Protein AF-A0A2V9PA36-F1 (afdb_monomer_lite)

Secondary structure (DSSP, 8-state):
--------------S-SSSSSS-------PPPEEEE-----EEE-GGGTTSS-EEEEEPTTS-B--EEEE-SSEEEEES-BEEEEEETTT--EEEEE--S-EEEEEETTEEEEEEEEEEE--HHHHHHHT--SEEEEEEEEEEEE-TTS-EEEEEEEEEEEEEHHHHT-

Sequence (169 aa):
MFALFAQKQISEAPKIALLLLVLGLPAVAQKPTIQLIPFTSVFLPAEAACGFDVLATPQAGRPNKERLIQFNNTAIIAGPLFVTLKNLSTGKTINLNISGPTRIGFSGTTAQFLGPFVIPLPADVATAAGLPLLSLTHGRVVVTLDQQGNISSIQSATGTVQDVCQLLQ

Structure (mmCIF, N/CA/C/O backbone):
data_AF-A0A2V9PA36-F1
#
_entry.id   AF-A0A2V9PA36-F1
#
loop_
_atom_site.group_PDB
_atom_site.id
_atom_site.type_symbol
_atom_site.label_atom_id
_atom_site.label_alt_id
_atom_site.label_comp_id
_atom_site.label_asym_id
_atom_site.label_entity_id
_atom_site.label_seq_id
_atom_site.pdbx_PDB_ins_code
_atom_site.Cartn_x
_atom_site.Cartn_y
_atom_site.Cartn_z
_atom_site.occupancy
_atom_site.B_iso_or_equiv
_atom_site.auth_seq_id
_atom_site.auth_comp_id
_atom_site.auth_asym_id
_atom_site.auth_atom_id
_atom_site.pdbx_PDB_model_num
ATOM 1 N N . MET A 1 1 ? 84.164 8.285 -54.493 1.00 37.19 1 MET A N 1
ATOM 2 C CA . MET A 1 1 ? 83.867 9.235 -53.402 1.00 37.19 1 MET A CA 1
ATOM 3 C C . MET A 1 1 ? 82.371 9.157 -53.139 1.00 37.19 1 MET A C 1
ATOM 5 O O . MET A 1 1 ? 81.617 9.243 -54.095 1.00 37.19 1 MET A O 1
ATOM 9 N N . PHE A 1 2 ? 82.022 8.830 -51.890 1.00 31.05 2 PHE A N 1
ATOM 10 C CA . PHE A 1 2 ? 80.711 8.756 -51.215 1.00 31.05 2 PHE A CA 1
ATOM 11 C C . PHE A 1 2 ? 79.570 9.597 -51.847 1.00 31.05 2 PHE A C 1
ATOM 13 O O . PHE A 1 2 ? 79.839 10.667 -52.370 1.00 31.05 2 PHE A O 1
ATOM 20 N N . ALA A 1 3 ? 78.283 9.233 -51.803 1.00 34.00 3 ALA A N 1
ATOM 21 C CA . ALA A 1 3 ? 77.552 8.503 -50.769 1.00 34.00 3 ALA A CA 1
ATOM 22 C C . ALA A 1 3 ? 76.239 7.885 -51.305 1.00 34.00 3 ALA A C 1
ATOM 24 O O . ALA A 1 3 ? 75.592 8.445 -52.189 1.00 34.00 3 ALA A O 1
ATOM 25 N N . LEU A 1 4 ? 75.828 6.770 -50.686 1.00 40.50 4 LEU A N 1
ATOM 26 C CA . LEU A 1 4 ? 74.434 6.323 -50.578 1.00 40.50 4 LEU A CA 1
ATOM 27 C C . LEU A 1 4 ? 73.555 7.443 -50.007 1.00 40.50 4 LEU A C 1
ATOM 29 O O . LEU A 1 4 ? 73.983 8.054 -49.037 1.00 40.50 4 LEU A O 1
ATOM 33 N N . PHE A 1 5 ? 72.302 7.574 -50.461 1.00 40.25 5 PHE A N 1
ATOM 34 C CA . PHE A 1 5 ? 71.171 7.856 -49.563 1.00 40.25 5 PHE A CA 1
ATOM 35 C C . PHE A 1 5 ? 69.814 7.417 -50.154 1.00 40.25 5 PHE A C 1
ATOM 37 O O . PHE A 1 5 ? 69.328 7.954 -51.141 1.00 40.25 5 PHE A O 1
ATOM 44 N N . ALA A 1 6 ? 69.239 6.416 -49.480 1.00 40.28 6 ALA A N 1
ATOM 45 C CA . ALA A 1 6 ? 67.830 6.200 -49.135 1.00 40.28 6 ALA A CA 1
ATOM 46 C C . ALA A 1 6 ? 66.717 6.437 -50.181 1.00 40.28 6 ALA A C 1
ATOM 48 O O . ALA A 1 6 ? 66.168 7.527 -50.333 1.00 40.28 6 ALA A O 1
ATOM 49 N N . GLN A 1 7 ? 66.242 5.323 -50.739 1.00 43.38 7 GLN A N 1
ATOM 50 C CA . GLN A 1 7 ? 64.929 5.168 -51.361 1.00 43.38 7 GLN A CA 1
ATOM 51 C C . GLN A 1 7 ? 63.836 5.220 -50.275 1.00 43.38 7 GLN A C 1
ATOM 53 O O . GLN A 1 7 ? 63.597 4.249 -49.558 1.00 43.38 7 GLN A O 1
ATOM 58 N N . LYS A 1 8 ? 63.191 6.380 -50.110 1.00 37.22 8 LYS A N 1
ATOM 59 C CA . LYS A 1 8 ? 62.085 6.570 -49.162 1.00 37.22 8 LYS A CA 1
ATOM 60 C C . LYS A 1 8 ? 60.792 6.025 -49.777 1.00 37.22 8 LYS A C 1
ATOM 62 O O . LYS A 1 8 ? 60.116 6.726 -50.523 1.00 37.22 8 LYS A O 1
ATOM 67 N N . GLN A 1 9 ? 60.454 4.772 -49.469 1.00 51.62 9 GLN A N 1
ATOM 68 C CA . GLN A 1 9 ? 59.098 4.265 -49.670 1.00 51.62 9 GLN A CA 1
ATOM 69 C C . GLN A 1 9 ? 58.142 5.042 -48.763 1.00 51.62 9 GLN A C 1
ATOM 71 O O . GLN A 1 9 ? 58.206 4.928 -47.539 1.00 51.62 9 GLN A O 1
ATOM 76 N N . ILE A 1 10 ? 57.262 5.845 -49.358 1.00 50.81 10 ILE A N 1
ATOM 77 C CA . ILE A 1 10 ? 56.104 6.384 -48.650 1.00 50.81 10 ILE A CA 1
ATOM 78 C C . ILE A 1 10 ? 54.942 5.450 -48.962 1.00 50.81 10 ILE A C 1
ATOM 80 O O . ILE A 1 10 ? 54.374 5.455 -50.048 1.00 50.81 10 ILE A O 1
ATOM 84 N N . SER A 1 11 ? 54.721 4.591 -47.974 1.00 47.47 11 SER A N 1
ATOM 85 C CA . SER A 1 11 ? 53.647 3.626 -47.797 1.00 47.47 11 SER A CA 1
ATOM 86 C C . SER A 1 11 ? 52.275 4.152 -48.238 1.00 47.47 11 SER A C 1
ATOM 88 O O . SER A 1 11 ? 51.845 5.221 -47.800 1.00 47.47 11 SER A O 1
ATOM 90 N N . GLU A 1 12 ? 51.583 3.363 -49.060 1.00 46.72 12 GLU A N 1
ATOM 91 C CA . GLU A 1 12 ? 50.138 3.427 -49.298 1.00 46.72 12 GLU A CA 1
ATOM 92 C C . GLU A 1 12 ? 49.412 3.231 -47.953 1.00 46.72 12 GLU A C 1
ATOM 94 O O . GLU A 1 12 ? 49.144 2.110 -47.519 1.00 46.72 12 GL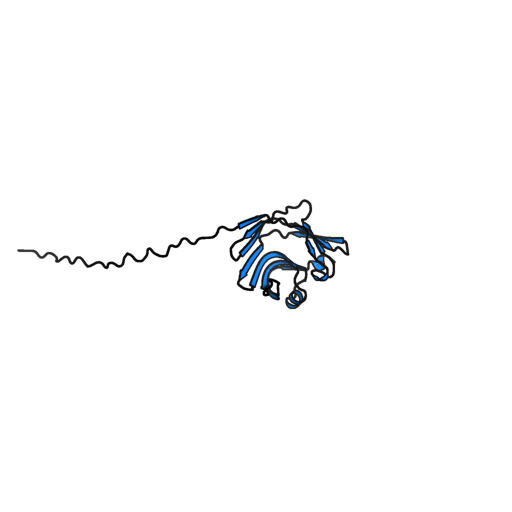U A O 1
ATOM 99 N N . ALA A 1 13 ? 49.142 4.323 -47.237 1.00 48.03 13 ALA A N 1
ATOM 100 C CA . ALA A 1 13 ? 48.351 4.268 -46.016 1.00 48.03 13 ALA A CA 1
ATOM 101 C C . ALA A 1 13 ? 46.896 3.888 -46.369 1.00 48.03 13 ALA A C 1
ATOM 103 O O . ALA A 1 13 ? 46.295 4.503 -47.257 1.00 48.03 13 ALA A O 1
ATOM 104 N N . PRO A 1 14 ? 46.304 2.887 -45.695 1.00 46.44 14 PRO A N 1
ATOM 105 C CA . PRO A 1 14 ? 45.012 2.348 -46.076 1.00 46.44 14 PRO A CA 1
ATOM 106 C C . PRO A 1 14 ? 43.908 3.359 -45.754 1.00 46.44 14 PRO A C 1
ATOM 108 O O . PRO A 1 14 ? 43.825 3.891 -44.648 1.00 46.44 14 PRO A O 1
ATOM 111 N N . LYS A 1 15 ? 43.016 3.579 -46.725 1.00 46.50 15 LYS A N 1
ATOM 112 C CA . LYS A 1 15 ? 41.755 4.338 -46.632 1.00 46.50 15 LYS A CA 1
ATOM 113 C C . LYS A 1 15 ? 40.727 3.663 -45.697 1.00 46.50 15 LYS A C 1
ATOM 115 O O . LYS A 1 15 ? 39.573 3.485 -46.069 1.00 46.50 15 LYS A O 1
ATOM 120 N N . ILE A 1 16 ? 41.127 3.264 -44.489 1.00 49.59 16 ILE A N 1
ATOM 121 C CA . ILE A 1 16 ? 40.270 2.619 -43.479 1.00 49.59 16 ILE A CA 1
ATOM 122 C C . ILE A 1 16 ? 40.372 3.395 -42.158 1.00 49.59 16 ILE A C 1
ATOM 124 O O . ILE A 1 16 ? 40.627 2.845 -41.095 1.00 49.59 16 ILE A O 1
ATOM 128 N N . ALA A 1 17 ? 40.204 4.713 -42.222 1.00 49.25 17 ALA A N 1
ATOM 129 C CA . ALA A 1 17 ? 40.077 5.565 -41.035 1.00 49.25 17 ALA A CA 1
ATOM 130 C C . ALA A 1 17 ? 38.776 6.388 -41.05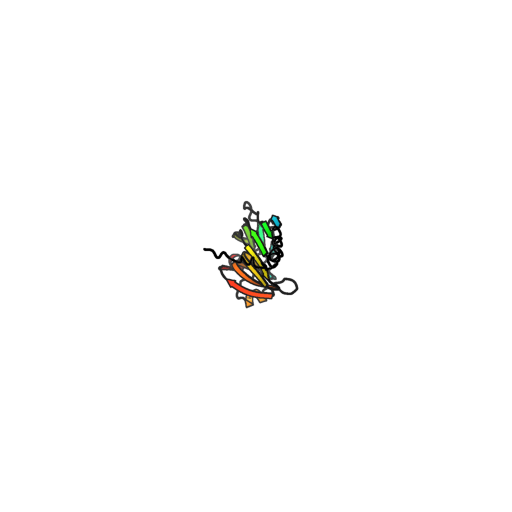5 1.00 49.25 17 ALA A C 1
ATOM 132 O O . ALA A 1 17 ? 38.667 7.404 -40.378 1.00 49.25 17 ALA A O 1
ATOM 133 N N . LEU A 1 18 ? 37.782 5.958 -41.844 1.00 47.50 18 LEU A N 1
ATOM 134 C CA . LEU A 1 18 ? 36.516 6.672 -42.041 1.00 47.50 18 LEU A CA 1
ATOM 135 C C . LEU A 1 18 ? 35.290 5.779 -41.770 1.00 47.50 18 LEU A C 1
ATOM 137 O O . LEU A 1 18 ? 34.298 5.853 -42.486 1.00 47.50 18 LEU A O 1
ATOM 141 N N . LEU A 1 19 ? 35.361 4.899 -40.763 1.00 49.94 19 LEU A N 1
ATOM 142 C CA . LEU A 1 19 ? 34.249 4.001 -40.408 1.00 49.94 19 LEU A CA 1
ATOM 143 C C . LEU A 1 19 ? 34.052 3.815 -38.890 1.00 49.94 19 LEU A C 1
ATOM 145 O O . LEU A 1 19 ? 33.659 2.747 -38.439 1.00 49.94 19 LEU A O 1
ATOM 149 N N . LEU A 1 20 ? 34.328 4.849 -38.086 1.00 50.16 20 LEU A N 1
ATOM 150 C CA . LEU A 1 20 ? 34.064 4.847 -36.633 1.00 50.16 20 LEU A CA 1
ATOM 151 C C . LEU A 1 20 ? 33.171 6.014 -36.165 1.00 50.16 20 LEU A C 1
ATOM 153 O O . LEU A 1 20 ? 33.054 6.251 -34.968 1.00 50.16 20 LEU A O 1
ATOM 157 N N . LEU A 1 21 ? 32.526 6.742 -37.087 1.00 49.94 21 LEU A N 1
ATOM 158 C CA . LEU A 1 21 ? 31.670 7.898 -36.759 1.00 49.94 21 LEU A CA 1
ATOM 159 C C . LEU A 1 21 ? 30.157 7.614 -36.764 1.00 49.94 21 LEU A C 1
ATOM 161 O O . LEU A 1 21 ? 29.364 8.528 -36.549 1.00 49.94 21 LEU A O 1
ATOM 165 N N . VAL A 1 22 ? 29.734 6.375 -37.006 1.00 57.41 22 VAL A N 1
ATOM 166 C CA . VAL A 1 22 ? 28.314 5.996 -36.991 1.00 57.41 22 VAL A CA 1
ATOM 167 C C . VAL A 1 22 ? 28.044 5.222 -35.703 1.00 57.41 22 VAL A C 1
ATOM 169 O O . VAL A 1 22 ? 28.800 4.315 -35.379 1.00 57.41 22 VAL A O 1
ATOM 172 N N . LEU A 1 23 ? 26.948 5.572 -35.018 1.00 54.84 23 LEU A N 1
ATOM 173 C CA . LEU A 1 23 ? 26.352 4.952 -33.815 1.00 54.84 23 LEU A CA 1
ATOM 174 C C . LEU A 1 23 ? 26.513 5.690 -32.476 1.00 54.84 23 LEU A C 1
ATOM 176 O O . LEU A 1 23 ? 26.098 5.168 -31.445 1.00 54.84 23 LEU A O 1
ATOM 180 N N . GLY A 1 24 ? 26.947 6.950 -32.471 1.00 54.56 24 GLY A N 1
ATOM 181 C CA . GLY A 1 24 ? 26.614 7.866 -31.375 1.00 54.56 24 GLY A CA 1
ATOM 182 C C . GLY A 1 24 ? 25.178 8.383 -31.501 1.00 54.56 24 GLY A C 1
ATOM 183 O O . GLY A 1 24 ? 24.980 9.592 -31.579 1.00 54.56 24 GLY A O 1
ATOM 184 N N . LEU A 1 25 ? 24.173 7.500 -31.600 1.00 64.06 25 LEU A N 1
ATOM 185 C CA . LEU A 1 25 ? 22.789 7.953 -31.450 1.00 64.06 25 LEU A CA 1
ATOM 186 C C . LEU A 1 25 ? 22.682 8.527 -30.032 1.00 64.06 25 LEU A C 1
ATOM 188 O O . LEU A 1 25 ? 23.034 7.816 -29.085 1.00 64.06 25 LEU A O 1
ATOM 192 N N . PRO A 1 26 ? 22.245 9.785 -29.848 1.00 59.41 26 PRO A N 1
ATOM 193 C CA . PRO A 1 26 ? 21.967 10.268 -28.510 1.00 59.41 26 PRO A CA 1
ATOM 194 C C . PRO A 1 26 ? 20.943 9.306 -27.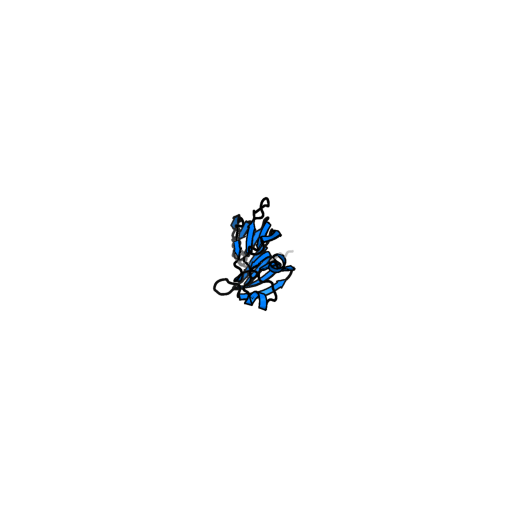916 1.00 59.41 26 PRO A C 1
ATOM 196 O O . PRO A 1 26 ? 19.870 9.105 -28.486 1.00 59.41 26 PRO A O 1
ATOM 199 N N . ALA A 1 27 ? 21.289 8.6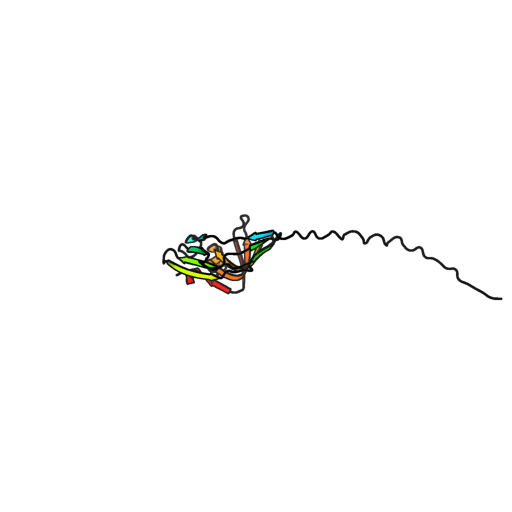65 -26.801 1.00 63.19 27 ALA A N 1
ATOM 200 C CA . ALA A 1 27 ? 20.303 7.952 -26.016 1.00 63.19 27 ALA A CA 1
ATOM 201 C C . ALA A 1 27 ? 19.246 8.991 -25.634 1.00 63.19 27 ALA A C 1
ATOM 203 O O . ALA A 1 27 ? 19.502 9.870 -24.809 1.00 63.19 27 ALA A O 1
ATOM 204 N N . VAL A 1 28 ? 18.089 8.950 -26.298 1.00 67.50 28 VAL A N 1
ATOM 205 C CA . VAL A 1 28 ? 16.944 9.801 -25.979 1.00 67.50 28 VAL A CA 1
ATOM 206 C C . VAL A 1 28 ? 16.417 9.303 -24.638 1.00 67.50 28 VAL A C 1
ATOM 208 O O . VAL A 1 28 ? 15.524 8.464 -24.562 1.00 67.50 28 VAL A O 1
ATOM 211 N N . ALA A 1 29 ? 17.047 9.760 -23.557 1.00 69.88 29 ALA A N 1
ATOM 212 C CA . ALA A 1 29 ? 16.586 9.514 -22.207 1.00 69.88 29 ALA A CA 1
ATOM 213 C C . ALA A 1 29 ? 15.311 10.336 -22.020 1.00 69.88 29 ALA A C 1
ATOM 215 O O . ALA A 1 29 ? 15.352 11.553 -21.827 1.00 69.88 29 ALA A O 1
ATOM 216 N N . GLN A 1 30 ? 14.166 9.671 -22.152 1.00 80.56 30 GLN A N 1
ATOM 217 C CA . GLN A 1 30 ? 12.872 10.291 -21.924 1.00 80.56 30 GLN A CA 1
ATOM 218 C C . GLN A 1 30 ? 12.834 10.844 -20.497 1.00 80.56 30 GLN A C 1
ATOM 220 O O . GLN A 1 30 ? 13.082 10.127 -19.524 1.00 80.56 30 GLN A O 1
ATOM 225 N N . LYS A 1 31 ? 12.572 12.148 -20.375 1.00 87.62 31 LYS A N 1
ATOM 226 C CA . LYS A 1 31 ? 12.463 12.813 -19.076 1.00 87.62 31 LYS A CA 1
ATOM 227 C C . LYS A 1 31 ? 11.310 12.178 -18.286 1.00 87.62 31 LYS A C 1
ATOM 229 O O . LYS A 1 31 ? 10.239 11.997 -18.866 1.00 87.62 31 LYS A O 1
ATOM 234 N N . PRO A 1 32 ? 11.483 11.885 -16.985 1.00 92.44 32 PRO A N 1
ATOM 235 C CA . PRO A 1 32 ? 10.390 11.365 -16.180 1.00 92.44 32 PRO A CA 1
ATOM 236 C C . PRO A 1 32 ? 9.258 12.383 -16.041 1.00 92.44 32 PRO A C 1
ATOM 238 O O . PRO A 1 32 ? 9.492 13.591 -15.909 1.00 92.44 32 PRO A O 1
ATOM 241 N N . THR A 1 33 ? 8.032 11.874 -16.003 1.00 95.38 33 THR A N 1
ATOM 242 C CA . THR A 1 33 ? 6.845 12.655 -15.650 1.00 95.38 33 THR A CA 1
ATOM 243 C C . THR A 1 33 ? 6.747 12.730 -14.133 1.00 95.38 33 THR A C 1
ATOM 245 O O . THR A 1 33 ? 6.900 11.716 -13.457 1.00 95.38 33 THR A O 1
ATOM 248 N N . ILE A 1 34 ? 6.498 13.919 -13.584 1.00 96.56 34 ILE A N 1
ATOM 249 C CA . ILE A 1 34 ? 6.307 14.112 -12.142 1.00 96.56 34 ILE A CA 1
ATOM 250 C C . ILE A 1 34 ? 4.922 14.701 -11.919 1.00 96.56 34 ILE A C 1
ATOM 252 O O . ILE A 1 34 ? 4.634 15.791 -12.408 1.00 96.56 34 ILE A O 1
ATOM 256 N N . GLN A 1 35 ? 4.094 14.008 -11.144 1.00 97.12 35 GLN A N 1
ATOM 257 C CA . GLN A 1 35 ? 2.741 14.437 -10.806 1.00 97.12 35 GLN A CA 1
ATOM 258 C C . GLN A 1 35 ? 2.518 14.353 -9.297 1.00 97.12 35 GLN A C 1
ATOM 260 O O . GLN A 1 35 ? 2.908 13.378 -8.663 1.00 97.12 35 GLN A O 1
ATOM 265 N N . LEU A 1 36 ? 1.882 15.369 -8.711 1.00 96.06 36 LEU A N 1
ATOM 266 C CA . LEU A 1 36 ? 1.397 15.290 -7.333 1.00 96.06 36 LEU A CA 1
ATOM 267 C C . LEU A 1 36 ? 0.182 14.353 -7.281 1.00 96.06 36 LEU A C 1
ATOM 269 O O . LEU A 1 36 ? -0.768 14.548 -8.037 1.00 96.06 36 LEU A O 1
ATOM 273 N N . ILE A 1 37 ? 0.211 13.373 -6.383 1.00 94.94 37 ILE A N 1
ATOM 274 C CA . ILE A 1 37 ? -0.860 12.392 -6.180 1.00 94.94 37 ILE A CA 1
ATOM 275 C C . ILE A 1 37 ? -1.325 12.452 -4.720 1.00 94.94 37 ILE A C 1
ATOM 277 O O . ILE A 1 37 ? -0.883 11.661 -3.891 1.00 94.94 37 ILE A O 1
ATOM 281 N N . PRO A 1 38 ? -2.167 13.434 -4.350 1.00 91.94 38 PRO A N 1
ATOM 282 C CA . PRO A 1 38 ? -2.695 13.485 -2.995 1.00 91.94 38 PRO A CA 1
ATOM 283 C C . PRO A 1 38 ? -3.556 12.244 -2.740 1.00 91.94 38 PRO A C 1
ATOM 285 O O . PRO A 1 38 ? -4.472 11.952 -3.509 1.00 91.94 38 PRO A O 1
ATOM 288 N N . PHE A 1 39 ? -3.279 11.532 -1.648 1.00 95.44 39 PHE A N 1
ATOM 289 C CA . PHE A 1 39 ? -4.103 10.410 -1.217 1.00 95.44 39 PHE A CA 1
ATOM 290 C C . PHE A 1 39 ? -5.505 10.916 -0.873 1.00 95.44 39 PHE A C 1
ATOM 292 O O . PHE A 1 39 ? -5.659 11.933 -0.190 1.00 95.44 39 PHE A O 1
ATOM 299 N N . THR A 1 40 ? -6.525 10.216 -1.342 1.00 95.81 40 THR A N 1
ATOM 300 C CA . THR A 1 40 ? -7.922 10.453 -0.978 1.00 95.81 40 THR A CA 1
ATOM 301 C C . THR A 1 40 ? -8.417 9.301 -0.123 1.00 95.81 40 THR A C 1
ATOM 303 O O . THR A 1 40 ? -7.766 8.265 -0.017 1.00 95.81 40 THR A O 1
ATOM 306 N N . SER A 1 41 ? -9.558 9.485 0.536 1.00 96.75 41 SER A N 1
ATOM 307 C CA . SER A 1 41 ? -10.127 8.410 1.340 1.00 96.75 41 SER A CA 1
ATOM 308 C C . SER A 1 41 ? -10.469 7.197 0.472 1.00 96.75 41 SER A C 1
ATOM 310 O O . SER A 1 41 ? -11.071 7.348 -0.591 1.00 96.75 41 SER A O 1
ATOM 312 N N . VAL A 1 42 ? -10.118 6.005 0.948 1.00 95.94 42 VAL A N 1
ATOM 313 C CA . VAL A 1 42 ? -10.392 4.723 0.294 1.00 95.94 42 VAL A CA 1
ATOM 314 C C . VAL A 1 42 ? -11.201 3.854 1.245 1.00 95.94 42 VAL A C 1
ATOM 316 O O . VAL A 1 42 ? -10.848 3.701 2.415 1.00 95.94 42 VAL A O 1
ATOM 319 N N . PHE A 1 43 ? -12.289 3.288 0.735 1.00 96.50 43 PHE A N 1
ATOM 320 C CA . PHE A 1 43 ? -13.091 2.295 1.434 1.00 96.50 43 PHE A CA 1
ATOM 321 C C . PHE A 1 43 ? -12.668 0.897 0.982 1.00 96.50 43 PHE A C 1
ATOM 323 O O . PHE A 1 43 ? -12.625 0.627 -0.218 1.00 96.50 43 PHE A O 1
ATOM 330 N N . LEU A 1 44 ? -12.353 0.029 1.940 1.00 95.12 44 LEU A N 1
ATOM 331 C CA . LEU A 1 44 ? -12.059 -1.377 1.707 1.00 95.12 44 LEU A CA 1
ATOM 332 C C . LEU A 1 44 ? -13.194 -2.208 2.321 1.00 95.12 44 LEU A C 1
ATOM 334 O O . LEU A 1 44 ? -13.345 -2.183 3.549 1.00 95.12 44 LEU A O 1
ATOM 338 N N . PRO A 1 45 ? -13.992 -2.913 1.501 1.00 94.62 45 PRO A N 1
ATOM 339 C CA . PRO A 1 45 ? -15.070 -3.748 2.010 1.00 94.62 45 PRO A CA 1
ATOM 340 C C . PRO A 1 45 ? -14.510 -4.949 2.781 1.00 94.62 45 PRO A C 1
ATOM 342 O O . PRO A 1 45 ? -13.378 -5.383 2.539 1.00 94.62 45 PRO A O 1
ATOM 345 N N . ALA A 1 46 ? -15.309 -5.490 3.699 1.00 92.81 46 ALA A N 1
ATOM 346 C CA . ALA A 1 46 ? -14.945 -6.616 4.557 1.00 92.81 46 ALA A CA 1
ATOM 347 C C . ALA A 1 46 ? -14.292 -7.795 3.812 1.00 92.81 46 ALA A C 1
ATOM 349 O O . ALA A 1 46 ? -13.304 -8.350 4.300 1.00 92.81 46 ALA A O 1
ATOM 350 N N . GLU A 1 47 ? -14.796 -8.140 2.624 1.00 87.12 47 GLU A N 1
ATOM 351 C CA . GLU A 1 47 ? -14.326 -9.265 1.806 1.00 87.12 47 GLU A CA 1
ATOM 352 C C . GLU A 1 47 ? -12.946 -9.017 1.180 1.00 87.12 47 GLU A C 1
ATOM 354 O O . GLU A 1 47 ? -12.239 -9.967 0.852 1.00 87.12 47 GLU A O 1
ATOM 359 N N . ALA A 1 48 ? -12.556 -7.750 1.019 1.00 84.12 48 ALA A N 1
ATOM 360 C CA . ALA A 1 48 ? -11.287 -7.342 0.414 1.00 84.12 48 ALA A CA 1
ATOM 361 C C . ALA A 1 48 ? -10.221 -6.932 1.446 1.00 84.12 48 ALA A C 1
ATOM 363 O O . ALA A 1 48 ? -9.108 -6.569 1.062 1.00 84.12 48 ALA A O 1
ATOM 364 N N . ALA A 1 49 ? -10.558 -6.933 2.739 1.00 84.06 49 ALA A N 1
ATOM 365 C CA . ALA A 1 49 ? -9.670 -6.485 3.806 1.00 84.06 49 ALA A CA 1
ATOM 366 C C . ALA A 1 49 ? -9.640 -7.462 4.982 1.00 84.06 49 ALA A C 1
ATOM 368 O O . ALA A 1 49 ? -8.897 -8.432 4.953 1.00 84.06 49 ALA A O 1
ATOM 369 N N . CYS A 1 50 ? -10.389 -7.189 6.048 1.00 90.44 50 CYS A N 1
ATOM 370 C CA . CYS A 1 50 ? -10.127 -7.778 7.362 1.00 90.44 50 CYS A CA 1
ATOM 371 C C . CYS A 1 50 ? -11.292 -8.601 7.923 1.00 90.44 50 CYS A C 1
ATOM 373 O O . CYS A 1 50 ? -11.314 -8.892 9.118 1.00 90.44 50 CYS A O 1
ATOM 375 N N . GLY A 1 51 ? -12.290 -8.928 7.092 1.00 92.50 51 GLY A N 1
ATOM 376 C CA . GLY A 1 51 ? -13.581 -9.452 7.553 1.00 92.50 51 GLY A CA 1
ATOM 377 C C . GLY A 1 51 ? -14.485 -8.380 8.178 1.00 92.50 51 GLY A C 1
ATOM 378 O O . GLY A 1 51 ? -15.554 -8.692 8.692 1.00 92.50 51 GLY A O 1
ATOM 379 N N . PHE A 1 52 ? -14.065 -7.116 8.122 1.00 95.38 52 PHE A N 1
ATOM 380 C CA . PHE A 1 52 ? -14.828 -5.928 8.489 1.00 95.38 52 PHE A CA 1
ATOM 381 C C . PHE A 1 52 ? -14.440 -4.769 7.572 1.00 95.38 52 PHE A C 1
ATOM 383 O O . PHE A 1 52 ? -13.327 -4.736 7.038 1.00 95.38 52 PHE A O 1
ATOM 390 N N . ASP A 1 53 ? -15.346 -3.807 7.425 1.00 96.94 53 ASP A N 1
ATOM 391 C CA . ASP A 1 53 ? -15.117 -2.633 6.593 1.00 96.94 53 ASP A CA 1
ATOM 392 C C . ASP A 1 53 ? -14.028 -1.729 7.181 1.00 96.94 53 ASP A C 1
ATOM 394 O O . ASP A 1 53 ? -14.068 -1.346 8.360 1.00 96.94 53 ASP A O 1
ATOM 398 N N . VAL A 1 54 ? -13.068 -1.350 6.335 1.00 97.69 54 VAL A N 1
ATOM 399 C CA . VAL A 1 54 ? -11.961 -0.461 6.694 1.00 97.69 54 VAL A CA 1
ATOM 400 C C . VAL A 1 54 ? -12.043 0.824 5.885 1.00 97.69 54 VAL A C 1
ATOM 402 O O . VAL A 1 54 ? -12.056 0.810 4.657 1.00 97.69 54 VAL A O 1
ATOM 405 N N . LEU A 1 55 ? -12.036 1.961 6.578 1.00 97.69 55 LEU A N 1
ATOM 406 C CA . LEU A 1 55 ? -11.887 3.269 5.949 1.00 97.69 55 LEU A CA 1
ATOM 407 C C . LEU A 1 55 ? -10.455 3.769 6.136 1.00 97.69 55 LEU A C 1
ATOM 409 O O . LEU A 1 55 ? -10.012 3.984 7.265 1.00 97.69 55 LEU A O 1
ATOM 413 N N . ALA A 1 56 ? -9.754 3.985 5.029 1.00 97.50 56 ALA A N 1
ATOM 414 C CA . ALA A 1 56 ? -8.462 4.649 4.992 1.00 97.50 56 ALA A CA 1
ATOM 415 C C . ALA A 1 56 ? -8.652 6.125 4.644 1.00 97.50 56 ALA A C 1
ATOM 417 O O . ALA A 1 56 ? -9.255 6.439 3.623 1.00 97.50 56 ALA A O 1
ATOM 418 N N . THR A 1 57 ? -8.124 7.041 5.451 1.00 98.06 57 THR A N 1
ATOM 419 C CA . THR A 1 57 ? -8.192 8.487 5.187 1.00 98.06 57 THR A CA 1
ATOM 420 C C . THR A 1 57 ? -6.833 9.145 5.389 1.00 98.06 57 THR A C 1
ATOM 422 O O . THR A 1 57 ? -6.097 8.722 6.283 1.00 98.06 57 THR A O 1
ATOM 425 N N . PRO A 1 58 ? -6.496 10.226 4.661 1.00 97.75 58 PRO A N 1
ATOM 426 C CA . PRO A 1 58 ? -5.359 11.065 5.028 1.00 97.75 58 PRO A CA 1
ATOM 427 C C . PRO A 1 58 ? -5.459 11.494 6.495 1.00 97.75 58 PRO A C 1
ATOM 429 O O . PRO A 1 58 ? -6.520 11.930 6.948 1.00 97.75 58 PRO A O 1
ATOM 432 N N . GLN A 1 59 ? -4.368 11.379 7.245 1.00 98.00 59 GLN A N 1
ATOM 433 C CA . GLN A 1 59 ? -4.364 11.774 8.649 1.00 98.00 59 GLN A CA 1
ATOM 434 C C . GLN A 1 59 ? -4.503 13.300 8.766 1.00 98.00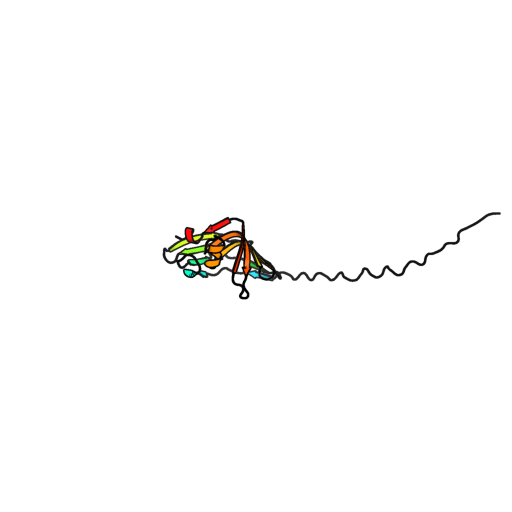 59 GLN A C 1
ATOM 436 O O . GLN A 1 59 ? -3.709 14.061 8.205 1.00 98.00 59 GLN A O 1
ATOM 441 N N . ALA A 1 60 ? -5.496 13.758 9.532 1.00 95.88 60 ALA A N 1
ATOM 442 C CA . ALA A 1 60 ? -5.748 15.181 9.736 1.00 95.88 60 ALA A CA 1
ATOM 443 C C . ALA A 1 60 ? -4.510 15.904 10.305 1.00 95.88 60 ALA A C 1
ATOM 445 O O . ALA A 1 60 ? -3.834 15.407 11.207 1.00 95.88 60 ALA A O 1
ATOM 446 N N . GLY A 1 61 ? -4.197 17.082 9.756 1.00 96.25 61 GLY A N 1
ATOM 447 C CA . GLY A 1 61 ? -3.051 17.898 10.176 1.00 96.25 61 GLY A CA 1
ATOM 448 C C . GLY A 1 61 ? -1.673 17.364 9.759 1.00 96.25 61 GLY A C 1
ATOM 449 O O . GLY A 1 61 ? -0.661 17.982 10.093 1.00 96.25 61 GLY A O 1
ATOM 450 N N . ARG A 1 62 ? -1.594 16.244 9.025 1.00 97.62 62 ARG A N 1
ATOM 451 C CA . ARG A 1 62 ? -0.332 15.695 8.509 1.00 97.62 62 ARG A CA 1
ATOM 452 C C . ARG A 1 62 ? -0.152 15.993 7.018 1.00 97.62 62 ARG A C 1
ATOM 454 O O . ARG A 1 62 ? -1.135 16.175 6.300 1.00 97.62 62 ARG A O 1
ATOM 461 N N . PRO A 1 63 ? 1.098 16.050 6.522 1.00 96.19 63 PRO A N 1
ATOM 462 C CA . PRO A 1 63 ? 1.334 16.237 5.097 1.00 96.19 63 PRO A CA 1
ATOM 463 C C . PRO A 1 63 ? 0.783 15.068 4.265 1.00 96.19 63 PRO A C 1
ATOM 465 O O . PRO A 1 63 ? 1.001 13.907 4.597 1.00 96.19 63 PRO A O 1
ATOM 468 N N . ASN A 1 64 ? 0.126 15.407 3.157 1.00 96.69 64 ASN A N 1
ATOM 469 C CA . ASN A 1 64 ? -0.345 14.495 2.116 1.00 96.69 64 ASN A CA 1
ATOM 470 C C . ASN A 1 64 ? 0.173 15.030 0.773 1.00 96.69 64 ASN A C 1
ATOM 472 O O . ASN A 1 64 ? -0.511 15.792 0.087 1.00 96.69 64 ASN A O 1
ATOM 476 N N . LYS A 1 65 ? 1.460 14.795 0.496 1.00 95.88 65 LYS A N 1
ATOM 477 C CA . LYS A 1 65 ? 2.191 15.452 -0.607 1.00 95.88 65 LYS A CA 1
ATOM 478 C C . LYS A 1 65 ? 3.022 14.463 -1.421 1.00 95.88 65 LYS A C 1
ATOM 480 O O . LYS A 1 65 ? 4.114 14.811 -1.879 1.00 95.88 65 LYS A O 1
ATOM 485 N N . GLU A 1 66 ? 2.525 13.242 -1.572 1.00 96.31 66 GLU A N 1
ATOM 486 C CA . GLU A 1 66 ? 3.159 12.252 -2.433 1.00 96.31 66 GLU A CA 1
ATOM 487 C C . GLU A 1 66 ? 3.154 12.669 -3.898 1.00 96.31 66 GLU A C 1
ATOM 489 O O . GLU A 1 66 ? 2.286 13.396 -4.387 1.00 96.31 66 GLU A O 1
ATOM 494 N N . ARG A 1 67 ? 4.183 12.212 -4.599 1.00 97.38 67 ARG A N 1
ATOM 495 C CA . ARG A 1 67 ? 4.424 12.461 -6.008 1.00 97.38 67 ARG A CA 1
ATOM 496 C C . ARG A 1 67 ? 4.685 11.139 -6.694 1.00 97.38 67 ARG A C 1
ATOM 498 O O . ARG A 1 67 ? 5.500 10.354 -6.217 1.00 97.38 67 ARG A O 1
ATOM 505 N N . LEU A 1 68 ? 4.051 10.950 -7.838 1.00 97.00 68 LEU A N 1
ATOM 506 C CA . LEU A 1 68 ? 4.367 9.896 -8.778 1.00 97.00 68 LEU A CA 1
ATOM 507 C C . LEU A 1 68 ? 5.437 10.424 -9.730 1.00 97.00 68 LEU A C 1
ATOM 509 O O . LEU A 1 68 ? 5.222 11.410 -10.435 1.00 97.00 68 LEU A O 1
ATOM 513 N N . ILE A 1 69 ? 6.593 9.775 -9.727 1.00 97.38 69 ILE A N 1
ATOM 514 C CA . ILE A 1 69 ? 7.690 10.001 -10.663 1.00 97.38 69 ILE A CA 1
ATOM 515 C C . ILE A 1 69 ? 7.709 8.795 -11.596 1.00 97.38 69 ILE A C 1
ATOM 517 O O . ILE A 1 69 ? 8.155 7.716 -11.209 1.00 97.38 69 ILE A O 1
ATOM 521 N N . GLN A 1 70 ? 7.182 8.964 -12.801 1.00 95.81 70 GLN A N 1
ATOM 522 C CA . GLN A 1 70 ? 7.008 7.885 -13.763 1.00 95.81 70 GLN A CA 1
ATOM 523 C C . GLN A 1 70 ? 8.123 7.891 -14.810 1.00 95.81 70 GLN A C 1
ATOM 525 O O . GLN A 1 70 ? 8.421 8.918 -15.423 1.00 95.81 70 GLN A O 1
ATOM 530 N N . PHE A 1 71 ? 8.698 6.714 -15.024 1.00 93.25 71 PHE A N 1
ATOM 531 C CA . PHE A 1 71 ? 9.596 6.355 -16.117 1.00 93.25 71 PHE A CA 1
ATOM 532 C C . PHE A 1 71 ? 8.892 5.295 -16.985 1.00 93.25 71 PHE A C 1
ATOM 534 O O . PHE A 1 71 ? 7.784 4.872 -16.663 1.00 93.25 71 PHE A O 1
ATOM 541 N N . ASN A 1 72 ? 9.523 4.831 -18.067 1.00 87.88 72 ASN A N 1
ATOM 542 C CA . ASN A 1 72 ? 8.876 3.901 -19.006 1.00 87.88 72 ASN A CA 1
ATOM 543 C C . ASN A 1 72 ? 8.357 2.616 -18.333 1.00 87.88 72 ASN A C 1
ATOM 545 O O . ASN A 1 72 ? 7.170 2.327 -18.419 1.00 87.88 72 ASN A O 1
ATOM 549 N N . ASN A 1 73 ? 9.221 1.885 -17.618 1.00 88.50 73 ASN A N 1
ATOM 550 C CA . ASN A 1 73 ? 8.868 0.599 -16.986 1.00 88.50 73 ASN A CA 1
ATOM 551 C C . ASN A 1 73 ? 8.980 0.628 -15.456 1.00 88.50 73 ASN A C 1
ATOM 553 O O . ASN A 1 73 ? 8.921 -0.409 -14.794 1.00 88.50 73 ASN A O 1
ATOM 557 N N . THR A 1 74 ? 9.204 1.808 -14.883 1.00 94.88 74 THR A N 1
ATOM 558 C CA . THR A 1 74 ? 9.347 1.981 -13.441 1.00 94.88 74 THR A CA 1
ATOM 559 C C . THR A 1 74 ? 8.646 3.247 -12.986 1.00 94.88 74 THR A C 1
ATOM 561 O O . THR A 1 74 ? 8.506 4.215 -13.731 1.00 94.88 74 THR A O 1
ATOM 564 N N . ALA A 1 75 ? 8.212 3.253 -11.738 1.00 96.50 75 ALA A N 1
ATOM 565 C CA . ALA A 1 75 ? 7.658 4.421 -11.089 1.00 96.50 75 ALA A CA 1
ATOM 566 C C . ALA A 1 75 ? 8.225 4.549 -9.678 1.00 96.50 75 ALA A C 1
ATOM 568 O O . ALA A 1 75 ? 8.634 3.568 -9.057 1.00 96.50 75 ALA A O 1
ATOM 569 N N . ILE A 1 76 ? 8.260 5.771 -9.166 1.00 97.56 76 ILE A N 1
ATOM 570 C CA . ILE A 1 76 ? 8.599 6.051 -7.777 1.00 97.56 76 ILE A CA 1
ATOM 571 C C . ILE A 1 76 ? 7.468 6.885 -7.198 1.00 97.56 76 ILE A C 1
ATOM 573 O O . ILE A 1 76 ? 7.202 7.982 -7.682 1.00 97.56 76 ILE A O 1
ATOM 577 N N . ILE A 1 77 ? 6.831 6.375 -6.154 1.00 97.31 77 ILE A N 1
ATOM 578 C CA . ILE A 1 77 ? 5.945 7.155 -5.297 1.00 97.31 77 ILE A CA 1
ATOM 579 C C . ILE A 1 77 ? 6.804 7.699 -4.161 1.00 97.31 77 ILE A C 1
ATOM 581 O O . ILE A 1 77 ? 7.424 6.931 -3.426 1.00 97.31 77 ILE A O 1
ATOM 585 N N . ALA A 1 78 ? 6.924 9.020 -4.060 1.00 97.44 78 ALA A N 1
ATOM 586 C CA . ALA A 1 78 ? 7.797 9.670 -3.089 1.00 97.44 78 ALA A CA 1
ATOM 587 C C . ALA A 1 78 ? 7.135 10.885 -2.448 1.00 97.44 78 ALA A C 1
ATOM 589 O O . ALA A 1 78 ? 6.443 11.658 -3.106 1.00 97.44 78 ALA A O 1
ATOM 590 N N . GLY A 1 79 ? 7.437 11.104 -1.175 1.00 97.38 79 GLY A N 1
ATOM 591 C CA . GLY A 1 79 ? 6.910 12.215 -0.398 1.00 97.38 79 GLY A CA 1
ATOM 592 C C . GLY A 1 79 ? 6.214 11.727 0.867 1.00 97.38 79 GLY A C 1
ATOM 593 O O . GLY A 1 79 ? 6.149 10.526 1.120 1.00 97.38 79 GLY A O 1
ATOM 594 N N . PRO A 1 80 ? 5.742 12.663 1.698 1.00 97.31 80 PRO A N 1
ATOM 595 C CA . PRO A 1 80 ? 5.100 12.314 2.946 1.00 97.31 80 PRO A CA 1
ATOM 596 C C . PRO A 1 80 ? 3.645 11.886 2.727 1.00 97.31 80 PRO A C 1
ATOM 598 O O . PRO A 1 80 ? 2.866 12.635 2.121 1.00 97.31 80 PRO A O 1
ATOM 601 N N . LEU A 1 81 ? 3.289 10.734 3.296 1.00 97.31 81 LEU A N 1
ATOM 602 C CA . LEU A 1 81 ? 1.917 10.255 3.419 1.00 97.31 81 LEU A CA 1
ATOM 603 C C . LEU A 1 81 ? 1.697 9.587 4.780 1.00 97.31 81 LEU A C 1
ATOM 605 O O . LEU A 1 81 ? 2.391 8.649 5.176 1.00 97.31 81 LEU A O 1
ATOM 609 N N . PHE A 1 82 ? 0.691 10.093 5.486 1.00 97.88 82 PHE A N 1
ATOM 610 C CA . PHE A 1 82 ? 0.209 9.572 6.757 1.00 97.88 82 PHE A CA 1
ATOM 611 C C . PHE A 1 82 ? -1.267 9.230 6.603 1.00 97.88 82 PHE A C 1
ATOM 613 O O . PHE A 1 82 ? -2.049 10.069 6.148 1.00 97.88 82 PHE A O 1
ATOM 620 N N . VAL A 1 83 ? -1.642 8.013 6.979 1.00 97.62 83 VAL A N 1
ATOM 621 C CA . VAL A 1 83 ? -2.991 7.480 6.786 1.00 97.62 83 VAL A CA 1
ATOM 622 C C . VAL A 1 83 ? -3.549 7.026 8.122 1.00 97.62 83 VAL A C 1
ATOM 624 O O . VAL A 1 83 ? -2.884 6.323 8.875 1.00 97.62 83 VAL A O 1
ATOM 627 N N . THR A 1 84 ? -4.788 7.402 8.404 1.00 98.31 84 THR A N 1
ATOM 628 C CA . THR A 1 84 ? -5.578 6.813 9.480 1.00 98.31 84 THR A CA 1
ATOM 629 C C . THR A 1 84 ? -6.430 5.703 8.885 1.00 98.31 84 THR A C 1
ATOM 631 O O . THR A 1 84 ? -7.196 5.947 7.954 1.00 98.31 84 THR A O 1
ATOM 634 N N . LEU A 1 85 ? -6.296 4.489 9.412 1.00 97.88 85 LEU A N 1
ATOM 635 C CA . LEU A 1 85 ? -7.196 3.381 9.109 1.00 97.88 85 LEU A CA 1
ATOM 636 C C . LEU A 1 85 ? -8.199 3.232 10.245 1.00 97.88 85 LEU A C 1
ATOM 638 O O . LEU A 1 85 ? -7.810 3.298 11.411 1.00 97.88 85 LEU A O 1
ATOM 642 N N . LYS A 1 86 ? -9.469 3.015 9.909 1.00 98.19 86 LYS A N 1
ATOM 643 C CA . LYS A 1 86 ? -10.560 2.834 10.867 1.00 98.19 86 LYS A CA 1
ATOM 644 C C . LYS A 1 86 ? -11.331 1.555 10.573 1.00 98.19 86 LYS A C 1
ATOM 646 O O . LYS A 1 86 ? -11.840 1.404 9.467 1.00 98.19 86 LYS A O 1
ATOM 651 N N . ASN A 1 87 ? -11.482 0.701 11.579 1.00 97.94 87 ASN A N 1
ATOM 652 C CA . ASN A 1 87 ? -12.476 -0.366 11.583 1.00 97.94 87 ASN A CA 1
ATOM 653 C C . ASN A 1 87 ? -13.859 0.270 11.785 1.00 97.94 87 ASN A C 1
ATOM 655 O O . ASN A 1 87 ? -14.108 0.903 12.814 1.00 97.94 87 ASN A O 1
ATOM 659 N N . LEU A 1 88 ? -14.752 0.152 10.803 1.00 97.31 88 LEU A N 1
ATOM 660 C CA . LEU A 1 88 ? -16.075 0.779 10.878 1.00 97.31 88 LEU A CA 1
ATOM 661 C C . LEU A 1 88 ? -17.049 0.037 11.798 1.00 97.31 88 LEU A C 1
ATOM 663 O O . LEU A 1 88 ? -18.011 0.649 12.256 1.00 97.31 88 LEU A O 1
ATOM 667 N N . SER A 1 89 ? -16.778 -1.230 12.117 1.00 97.06 89 SER A N 1
ATOM 668 C CA . SER A 1 89 ? -17.581 -2.016 13.054 1.00 97.06 89 SER A CA 1
ATOM 669 C C . SER A 1 89 ? -17.298 -1.631 14.510 1.00 97.06 89 SER A C 1
ATOM 671 O O . SER A 1 89 ? -18.227 -1.406 15.281 1.00 97.06 89 SER A O 1
ATOM 673 N N . THR A 1 90 ? -16.021 -1.497 14.885 1.00 97.25 90 THR A N 1
ATOM 674 C CA . THR A 1 90 ? -15.615 -1.225 16.282 1.00 97.25 90 THR A CA 1
ATOM 675 C C . THR A 1 90 ? -15.290 0.243 16.552 1.00 97.25 90 THR A C 1
ATOM 677 O O . THR A 1 90 ? -15.226 0.675 17.700 1.00 97.25 90 THR A O 1
ATOM 680 N N . GLY A 1 91 ? -15.040 1.027 15.502 1.00 97.31 91 GLY A N 1
ATOM 681 C CA . GLY A 1 91 ? -14.549 2.397 15.603 1.00 97.31 91 GLY A CA 1
ATOM 682 C C . GLY A 1 91 ? -13.051 2.513 15.902 1.00 97.31 91 GLY A C 1
ATOM 683 O O . GLY A 1 91 ? -12.550 3.638 15.942 1.00 97.31 91 GLY A O 1
ATOM 684 N N . LYS A 1 92 ? -12.329 1.395 16.077 1.00 97.94 92 LYS A N 1
ATOM 685 C CA . LYS A 1 92 ? -10.887 1.388 16.352 1.00 97.94 92 LYS A CA 1
ATOM 686 C C . LYS A 1 92 ? -10.112 2.016 15.199 1.00 97.94 92 LYS A C 1
ATOM 688 O O . LYS A 1 92 ? -10.380 1.733 14.031 1.00 97.94 92 LYS A O 1
ATOM 693 N N . THR A 1 93 ? -9.127 2.846 15.532 1.00 98.19 93 THR A N 1
ATOM 694 C CA . THR A 1 93 ? -8.271 3.520 14.552 1.00 98.19 93 THR A CA 1
ATOM 695 C C . THR A 1 93 ? -6.800 3.246 14.794 1.00 98.19 93 THR A C 1
ATOM 697 O O . THR A 1 93 ? -6.358 3.234 15.943 1.00 98.19 93 THR A O 1
ATOM 700 N N . ILE A 1 94 ? -6.029 3.153 13.716 1.00 98.00 94 ILE A N 1
ATOM 701 C CA . ILE A 1 94 ? -4.566 3.185 13.755 1.00 98.00 94 ILE A CA 1
ATOM 702 C C . ILE A 1 94 ? -4.040 4.247 12.792 1.00 98.00 94 ILE A C 1
ATOM 704 O O . ILE A 1 94 ? -4.666 4.536 11.774 1.00 98.00 94 ILE A O 1
ATOM 708 N N . ASN A 1 95 ? -2.880 4.819 13.107 1.00 97.94 95 ASN A N 1
ATOM 709 C CA . ASN A 1 95 ? -2.194 5.774 12.241 1.00 97.94 95 ASN A CA 1
ATOM 710 C C . ASN A 1 95 ? -0.947 5.118 11.656 1.00 97.94 95 ASN A C 1
ATOM 712 O O . ASN A 1 95 ? -0.093 4.635 12.397 1.00 97.94 95 ASN A O 1
ATOM 716 N N . LEU A 1 96 ? -0.843 5.131 10.334 1.00 96.94 96 LEU A N 1
ATOM 717 C CA . LEU A 1 96 ? 0.261 4.566 9.579 1.00 96.94 96 LEU A CA 1
ATOM 718 C C . LEU A 1 96 ? 1.062 5.683 8.913 1.00 96.94 96 LEU A C 1
ATOM 720 O O . LEU A 1 96 ? 0.505 6.624 8.345 1.00 96.94 96 LEU A O 1
ATOM 724 N N . ASN A 1 97 ? 2.384 5.552 8.954 1.00 96.38 97 ASN A N 1
ATOM 725 C CA . ASN A 1 97 ? 3.283 6.333 8.120 1.00 96.38 97 ASN A CA 1
ATOM 726 C C . ASN A 1 97 ? 3.691 5.471 6.926 1.00 96.38 97 ASN A C 1
ATOM 728 O O . ASN A 1 97 ? 4.421 4.501 7.104 1.00 96.38 97 ASN A O 1
ATOM 732 N N . ILE A 1 98 ? 3.234 5.841 5.734 1.00 95.81 98 ILE A N 1
ATOM 733 C CA . ILE A 1 98 ? 3.574 5.161 4.478 1.00 95.81 98 ILE A CA 1
ATOM 734 C C . ILE A 1 98 ? 4.337 6.095 3.539 1.00 95.81 98 ILE A C 1
ATOM 736 O O . ILE A 1 98 ? 4.295 5.942 2.326 1.00 95.81 98 ILE A O 1
ATOM 740 N N . SER A 1 99 ? 5.039 7.078 4.111 1.00 96.81 99 SER A N 1
ATOM 741 C CA . SER A 1 99 ? 5.851 8.024 3.352 1.00 96.81 99 SER A CA 1
ATOM 742 C C . SER A 1 99 ? 6.908 7.286 2.537 1.00 96.81 99 SER A C 1
ATOM 744 O O . SER A 1 99 ? 7.736 6.570 3.101 1.00 96.81 99 SER A O 1
ATOM 746 N N . GLY A 1 100 ? 6.903 7.504 1.223 1.00 93.88 100 GLY A N 1
ATOM 747 C CA . GLY A 1 100 ? 7.861 6.905 0.303 1.00 93.88 100 GLY A CA 1
ATOM 748 C C . GLY A 1 100 ? 9.337 7.258 0.588 1.00 93.88 100 GLY A C 1
ATOM 749 O O . GLY A 1 100 ? 9.652 8.121 1.412 1.00 93.88 100 GLY A O 1
ATOM 750 N N . PRO A 1 101 ? 10.271 6.639 -0.154 1.00 96.88 101 PRO A N 1
ATOM 751 C CA . PRO A 1 101 ? 10.026 6.177 -1.515 1.00 96.88 101 PRO A CA 1
ATOM 752 C C . PRO A 1 101 ? 9.552 4.725 -1.617 1.00 96.88 101 PRO A C 1
ATOM 754 O O . PRO A 1 101 ? 10.200 3.824 -1.087 1.00 96.88 101 PRO A O 1
ATOM 757 N N . THR A 1 102 ? 8.515 4.509 -2.427 1.00 97.56 102 THR A N 1
ATOM 758 C CA . THR A 1 102 ? 8.141 3.196 -2.964 1.00 97.56 102 THR A CA 1
ATOM 759 C C . THR A 1 102 ? 8.458 3.145 -4.445 1.00 97.56 102 THR A C 1
ATOM 761 O O . THR A 1 102 ? 7.948 3.932 -5.239 1.00 97.56 102 THR A O 1
ATOM 764 N N . ARG A 1 103 ? 9.347 2.229 -4.823 1.00 97.81 103 ARG A N 1
ATOM 765 C CA . ARG A 1 103 ? 9.735 1.967 -6.207 1.00 97.81 103 ARG A CA 1
ATOM 766 C C . ARG A 1 103 ? 8.889 0.832 -6.750 1.00 97.81 103 ARG A C 1
ATOM 768 O O . ARG A 1 103 ? 8.803 -0.222 -6.126 1.00 97.81 103 ARG A O 1
ATOM 775 N N . ILE A 1 104 ? 8.323 1.047 -7.922 1.00 97.06 104 ILE A N 1
ATOM 776 C CA . ILE A 1 104 ? 7.510 0.085 -8.649 1.00 97.06 104 ILE A CA 1
ATOM 777 C C . ILE A 1 104 ? 8.242 -0.220 -9.951 1.00 97.06 104 ILE A C 1
ATOM 779 O O . ILE A 1 104 ? 8.677 0.701 -10.642 1.00 97.06 104 ILE A O 1
ATOM 783 N N . GLY A 1 105 ? 8.426 -1.492 -10.275 1.00 96.38 105 GLY A N 1
ATOM 784 C CA . GLY A 1 105 ? 9.032 -1.930 -11.528 1.00 96.38 105 GLY A CA 1
ATOM 785 C C . GLY A 1 105 ? 8.182 -2.993 -12.197 1.00 96.38 105 GLY A C 1
ATOM 786 O O . GLY A 1 105 ? 7.667 -3.875 -11.516 1.00 96.38 105 GLY A O 1
ATOM 787 N N . PHE A 1 106 ? 8.061 -2.918 -13.519 1.00 94.75 106 PHE A N 1
ATOM 788 C CA . PHE A 1 106 ? 7.300 -3.869 -14.323 1.00 94.75 106 PHE A CA 1
ATOM 789 C C . PHE A 1 106 ? 8.226 -4.605 -15.294 1.00 94.75 106 PHE A C 1
ATOM 791 O O . PHE A 1 106 ? 9.067 -3.992 -15.953 1.00 94.75 106 PHE A O 1
ATOM 798 N N . SER A 1 107 ? 8.068 -5.924 -15.382 1.00 94.06 107 SER A N 1
ATOM 799 C CA . SER A 1 107 ? 8.791 -6.791 -16.313 1.00 94.06 107 SER A CA 1
ATOM 800 C C . SER A 1 107 ? 7.855 -7.890 -16.811 1.00 94.06 107 SER A C 1
ATOM 802 O O . SER A 1 107 ? 7.652 -8.904 -16.140 1.00 94.06 107 SER A O 1
ATOM 804 N N . GLY A 1 108 ? 7.237 -7.672 -17.976 1.00 92.00 108 GLY A N 1
ATOM 805 C CA . GLY A 1 108 ? 6.192 -8.557 -18.496 1.00 92.00 108 GLY A CA 1
ATOM 806 C C . GLY A 1 108 ? 5.004 -8.633 -17.533 1.00 92.00 108 GLY A C 1
ATOM 807 O O . GLY A 1 108 ? 4.440 -7.607 -17.167 1.00 92.00 108 GLY A O 1
ATOM 808 N N . THR A 1 109 ? 4.659 -9.841 -17.091 1.00 95.12 109 THR A N 1
ATOM 809 C CA . THR A 1 109 ? 3.606 -10.090 -16.091 1.00 95.12 109 THR A CA 1
ATOM 810 C C . THR A 1 109 ? 4.090 -9.941 -14.649 1.00 95.12 109 THR A C 1
ATOM 812 O O . THR A 1 109 ? 3.334 -10.194 -13.723 1.00 95.12 109 THR A O 1
ATOM 815 N N . THR A 1 110 ? 5.348 -9.569 -14.411 1.00 96.50 110 THR A N 1
ATOM 816 C CA . THR A 1 110 ? 5.878 -9.413 -13.052 1.00 96.50 110 THR A CA 1
ATOM 817 C C . THR A 1 110 ? 5.885 -7.945 -12.647 1.00 96.50 110 THR A C 1
ATOM 819 O O . THR A 1 110 ? 6.429 -7.104 -13.366 1.00 96.50 110 THR A O 1
ATOM 822 N N . ALA A 1 111 ? 5.341 -7.647 -11.468 1.00 96.50 111 ALA A N 1
ATOM 823 C CA . ALA A 1 111 ? 5.474 -6.349 -10.819 1.00 96.50 111 ALA A CA 1
ATOM 824 C C . ALA A 1 111 ? 6.287 -6.480 -9.527 1.00 96.50 111 ALA A C 1
ATOM 826 O O . ALA A 1 111 ? 6.130 -7.421 -8.752 1.00 96.50 111 ALA A O 1
ATOM 827 N N . GLN A 1 112 ? 7.175 -5.522 -9.294 1.00 97.38 112 GLN A N 1
ATOM 828 C CA . GLN A 1 112 ? 7.997 -5.439 -8.096 1.00 97.38 112 GLN A CA 1
ATOM 829 C C . GLN A 1 112 ? 7.712 -4.130 -7.373 1.00 97.38 112 GLN A C 1
ATOM 831 O O . GLN A 1 112 ? 7.832 -3.063 -7.964 1.00 97.38 112 GLN A O 1
ATOM 836 N N . PHE A 1 113 ? 7.458 -4.223 -6.074 1.00 97.44 113 PHE A N 1
ATOM 837 C CA . PHE A 1 113 ? 7.306 -3.104 -5.155 1.00 97.44 113 PHE A CA 1
ATOM 838 C C . PHE A 1 113 ? 8.476 -3.120 -4.173 1.00 97.44 113 PHE A C 1
ATOM 840 O O . PHE A 1 113 ? 8.833 -4.177 -3.657 1.00 97.44 113 PHE A O 1
ATOM 847 N N . LEU A 1 114 ? 9.108 -1.972 -3.937 1.00 98.06 114 LEU A N 1
ATOM 848 C CA . LEU A 1 114 ? 10.210 -1.819 -2.988 1.00 98.06 114 LEU A CA 1
ATOM 849 C C . LEU A 1 114 ? 10.056 -0.516 -2.203 1.00 98.06 114 LEU A C 1
ATOM 851 O O . LEU A 1 114 ? 10.212 0.555 -2.783 1.00 98.06 114 LEU A O 1
ATOM 855 N N . GLY A 1 115 ? 9.821 -0.608 -0.898 1.00 97.31 115 GLY A N 1
ATOM 856 C CA . GLY A 1 115 ? 9.604 0.539 -0.017 1.00 97.31 115 GLY A CA 1
ATOM 857 C C . GLY A 1 115 ? 8.467 0.292 0.978 1.00 97.31 115 GLY A C 1
ATOM 858 O O . GLY A 1 115 ? 8.084 -0.864 1.174 1.00 97.31 115 GLY A O 1
ATOM 859 N N . PRO A 1 116 ? 7.954 1.352 1.625 1.00 97.19 116 PRO A N 1
ATOM 860 C CA . PRO A 1 116 ? 6.768 1.294 2.468 1.00 97.19 116 PRO A CA 1
ATOM 861 C C . PRO A 1 116 ? 5.483 1.354 1.633 1.00 97.19 116 PRO A C 1
ATOM 863 O O . PRO A 1 116 ? 5.236 2.320 0.912 1.00 97.19 116 PRO A O 1
ATOM 866 N N . PHE A 1 117 ? 4.627 0.348 1.741 1.00 94.88 117 PHE A N 1
ATOM 867 C CA . PHE A 1 117 ? 3.315 0.370 1.094 1.00 94.88 117 PHE A CA 1
ATOM 868 C C . PHE A 1 117 ? 2.298 -0.462 1.869 1.00 94.88 117 PHE A C 1
ATOM 870 O O . PHE A 1 117 ? 2.652 -1.364 2.628 1.00 94.88 117 PHE A O 1
ATOM 877 N N . VAL A 1 118 ? 1.022 -0.145 1.659 1.00 94.00 118 VAL A N 1
ATOM 878 C CA . VAL A 1 118 ? -0.107 -0.961 2.108 1.00 94.00 118 VAL A CA 1
ATOM 879 C C . VAL A 1 118 ? -0.787 -1.515 0.873 1.00 94.00 118 VAL A C 1
ATOM 881 O O . VAL A 1 118 ? -1.075 -0.759 -0.054 1.00 94.00 118 VAL A O 1
ATOM 884 N N . ILE A 1 119 ? -1.035 -2.821 0.857 1.00 89.94 119 ILE A N 1
ATOM 885 C CA . ILE A 1 119 ? -1.717 -3.476 -0.256 1.00 89.94 119 ILE A CA 1
ATOM 886 C C . ILE A 1 119 ? -2.774 -4.456 0.267 1.00 89.94 119 ILE A C 1
ATOM 888 O O . ILE A 1 119 ? -2.456 -5.265 1.146 1.00 89.94 119 ILE A O 1
ATOM 892 N N . PRO A 1 120 ? -4.025 -4.382 -0.226 1.00 92.81 120 PRO A N 1
ATOM 893 C CA . PRO A 1 120 ? -4.979 -5.467 -0.065 1.00 92.81 120 PRO A CA 1
ATOM 894 C C . PRO A 1 120 ? -4.607 -6.603 -1.023 1.00 92.81 120 PRO A C 1
ATOM 896 O O . PRO A 1 120 ? -4.365 -6.376 -2.211 1.00 92.81 120 PRO A O 1
ATOM 899 N N . LEU A 1 121 ? -4.538 -7.824 -0.505 1.00 92.75 121 LEU A N 1
ATOM 900 C CA . LEU A 1 121 ? -4.258 -9.028 -1.276 1.00 92.75 121 LEU A CA 1
ATOM 901 C C . LEU A 1 121 ? -5.538 -9.859 -1.442 1.00 92.75 121 LEU A C 1
ATOM 903 O O . LEU A 1 121 ? -6.291 -9.999 -0.476 1.00 92.75 121 LEU A O 1
ATOM 907 N N . PRO A 1 122 ? -5.774 -10.461 -2.625 1.00 92.38 122 PRO A N 1
ATOM 908 C CA . PRO A 1 122 ? -6.809 -11.479 -2.783 1.00 92.38 122 PRO A CA 1
ATOM 909 C C . PRO A 1 122 ? -6.626 -12.614 -1.769 1.00 92.38 122 PRO A C 1
ATOM 911 O O . PRO A 1 122 ? -5.495 -12.989 -1.450 1.00 92.38 122 PRO A O 1
ATOM 914 N N . ALA A 1 123 ? -7.725 -13.158 -1.245 1.00 92.12 123 ALA A N 1
ATOM 915 C CA . ALA A 1 123 ? -7.669 -14.077 -0.108 1.00 92.12 123 ALA A CA 1
ATOM 916 C C . ALA A 1 123 ? -6.934 -15.391 -0.396 1.00 92.12 123 ALA A C 1
ATOM 918 O O . ALA A 1 123 ? -6.185 -15.887 0.448 1.00 92.12 123 ALA A O 1
ATOM 919 N N . ASP A 1 124 ? -7.106 -15.930 -1.597 1.00 93.56 124 ASP A N 1
ATOM 920 C CA . ASP A 1 124 ? -6.390 -17.098 -2.097 1.00 93.56 124 ASP A CA 1
ATOM 921 C C . ASP A 1 124 ? -4.884 -16.819 -2.223 1.00 93.56 124 ASP A C 1
ATOM 923 O O . ASP A 1 124 ? -4.065 -17.601 -1.736 1.00 93.56 124 ASP A O 1
ATOM 927 N N . VAL A 1 125 ? -4.517 -15.662 -2.782 1.00 95.06 125 VAL A N 1
ATOM 928 C CA . VAL A 1 125 ? -3.122 -15.229 -2.939 1.00 95.06 125 VAL A CA 1
ATOM 929 C C . VAL A 1 125 ? -2.446 -15.003 -1.587 1.00 95.06 125 VAL A C 1
ATOM 931 O O . VAL A 1 125 ? -1.322 -15.460 -1.375 1.00 95.06 125 VAL A O 1
ATOM 934 N N . ALA A 1 126 ? -3.120 -14.309 -0.668 1.00 94.06 126 ALA A N 1
ATOM 935 C CA . ALA A 1 126 ? -2.614 -14.019 0.669 1.00 94.06 126 ALA A CA 1
ATOM 936 C C . ALA A 1 126 ? -2.364 -15.317 1.449 1.00 94.06 126 ALA A C 1
ATOM 938 O O . ALA A 1 126 ? -1.278 -15.517 1.996 1.00 94.06 126 ALA A O 1
ATOM 939 N N . THR A 1 127 ? -3.332 -16.239 1.410 1.00 94.06 127 THR A N 1
ATOM 940 C CA . THR A 1 127 ? -3.242 -17.545 2.076 1.00 94.06 127 THR A CA 1
ATOM 941 C C . THR A 1 127 ? -2.102 -18.383 1.502 1.00 94.06 127 THR A C 1
ATOM 943 O O . THR A 1 127 ? -1.294 -18.913 2.263 1.00 94.06 127 THR A O 1
ATOM 946 N N . ALA A 1 128 ? -1.981 -18.465 0.172 1.00 95.62 128 ALA A N 1
ATOM 947 C CA . ALA A 1 128 ? -0.909 -19.216 -0.483 1.00 95.62 128 ALA A CA 1
ATOM 948 C C . ALA A 1 128 ? 0.489 -18.654 -0.168 1.00 95.62 128 ALA A C 1
ATOM 950 O O . ALA A 1 128 ? 1.455 -19.412 -0.087 1.00 95.62 128 ALA A O 1
ATOM 951 N N . ALA A 1 129 ? 0.597 -17.338 0.029 1.00 94.94 129 ALA A N 1
ATOM 952 C CA . ALA A 1 129 ? 1.843 -16.661 0.379 1.00 94.94 129 ALA A CA 1
ATOM 953 C C . ALA A 1 129 ? 2.131 -16.616 1.893 1.00 94.94 129 ALA A C 1
ATOM 955 O O . ALA A 1 129 ? 3.213 -16.179 2.283 1.00 94.94 129 ALA A O 1
ATOM 956 N N . GLY A 1 130 ? 1.182 -17.024 2.746 1.00 94.50 130 GLY A N 1
ATOM 957 C CA . GLY A 1 130 ? 1.287 -16.865 4.199 1.00 94.50 130 GLY A CA 1
ATOM 958 C C . GLY A 1 130 ? 1.347 -15.398 4.646 1.00 94.50 130 GLY A C 1
ATOM 959 O O . GLY A 1 130 ? 2.029 -15.083 5.620 1.00 94.50 130 GLY A O 1
ATOM 960 N N . LEU A 1 131 ? 0.682 -14.496 3.916 1.00 94.88 131 LEU A N 1
ATOM 961 C CA . LEU A 1 131 ? 0.650 -13.058 4.188 1.00 94.88 131 LEU A CA 1
ATOM 962 C C . LEU A 1 131 ? -0.736 -12.608 4.684 1.00 94.88 131 LEU A C 1
ATOM 964 O O . LEU A 1 131 ? -1.744 -13.205 4.308 1.00 94.88 131 LEU A O 1
ATOM 968 N N . PRO A 1 132 ? -0.817 -11.529 5.481 1.00 94.50 132 PRO A N 1
ATOM 969 C CA . PRO A 1 132 ? -2.088 -10.902 5.836 1.00 94.50 132 PRO A CA 1
ATOM 970 C C . PRO A 1 132 ? -2.840 -10.344 4.621 1.00 94.50 132 PRO A C 1
ATOM 972 O O . PRO A 1 132 ? -2.224 -9.791 3.705 1.00 94.50 132 PRO A O 1
ATOM 975 N N . LEU A 1 133 ? -4.177 -10.394 4.667 1.00 93.94 133 LEU A N 1
ATOM 976 C CA . LEU A 1 133 ? -5.057 -9.813 3.642 1.00 93.94 133 LEU A CA 1
ATOM 977 C C . LEU A 1 133 ? -4.815 -8.314 3.447 1.00 93.94 133 LEU A C 1
ATOM 979 O O . LEU A 1 133 ? -4.763 -7.841 2.317 1.00 93.94 133 LEU A O 1
ATOM 983 N N . LEU A 1 134 ? -4.619 -7.575 4.543 1.00 95.25 134 LEU A N 1
ATOM 984 C CA . LEU A 1 134 ? -4.188 -6.183 4.511 1.00 95.25 134 LEU A CA 1
ATOM 985 C C . LEU A 1 134 ? -2.805 -6.076 5.149 1.00 95.25 134 LEU A C 1
ATOM 987 O O . LEU A 1 134 ? -2.646 -6.122 6.370 1.00 95.25 134 LEU A O 1
ATOM 991 N N . SER A 1 135 ? -1.797 -5.950 4.294 1.00 94.44 135 SER A N 1
ATOM 992 C CA . SER A 1 135 ? -0.395 -5.964 4.699 1.00 94.44 135 SER A CA 1
ATOM 993 C C . SER A 1 135 ? 0.205 -4.565 4.630 1.00 94.44 135 SER A C 1
ATOM 995 O O . SER A 1 135 ? 0.186 -3.940 3.569 1.00 94.44 135 SER A O 1
ATOM 997 N N . LEU A 1 136 ? 0.787 -4.091 5.736 1.00 96.44 136 LEU A N 1
ATOM 998 C CA . LEU A 1 136 ? 1.740 -2.980 5.718 1.00 96.44 136 LEU A CA 1
ATOM 999 C C . LEU A 1 136 ? 3.141 -3.564 5.562 1.00 96.44 136 LEU A C 1
ATOM 1001 O O . LEU A 1 136 ? 3.655 -4.223 6.468 1.00 96.44 136 LEU A O 1
ATOM 1005 N N . THR A 1 137 ? 3.763 -3.317 4.419 1.00 97.00 137 THR A N 1
ATOM 1006 C CA . THR A 1 137 ? 5.078 -3.861 4.091 1.00 97.00 137 THR A CA 1
ATOM 1007 C C . THR A 1 137 ? 6.125 -2.761 4.071 1.00 97.00 137 THR A C 1
ATOM 1009 O O . THR A 1 137 ? 5.925 -1.730 3.437 1.00 97.00 137 THR A O 1
ATOM 1012 N N . HIS A 1 138 ? 7.262 -3.004 4.725 1.00 97.25 138 HIS A N 1
ATOM 1013 C CA . HIS A 1 138 ? 8.494 -2.243 4.524 1.00 97.25 138 HIS A CA 1
ATOM 1014 C C . HIS A 1 138 ? 9.549 -3.189 3.969 1.00 97.25 138 HIS A C 1
ATOM 1016 O O . HIS A 1 138 ? 10.204 -3.933 4.704 1.00 97.25 138 HIS A O 1
ATOM 1022 N N . GLY A 1 139 ? 9.700 -3.189 2.651 1.00 97.06 139 GLY A N 1
ATOM 1023 C CA . GLY A 1 139 ? 10.591 -4.138 2.005 1.00 97.06 139 GLY A CA 1
ATOM 1024 C C . GLY A 1 139 ? 10.274 -4.329 0.539 1.00 97.06 139 GLY A C 1
ATOM 1025 O O . GLY A 1 139 ? 9.851 -3.388 -0.130 1.00 97.06 139 GLY A O 1
ATOM 1026 N N . ARG A 1 140 ? 10.523 -5.538 0.036 1.00 97.44 140 ARG A N 1
ATOM 1027 C CA . ARG A 1 140 ? 10.349 -5.897 -1.368 1.00 97.44 140 ARG A CA 1
ATOM 1028 C C . ARG A 1 140 ? 9.267 -6.955 -1.509 1.00 97.44 140 ARG A C 1
ATOM 1030 O O . ARG A 1 140 ? 9.382 -8.018 -0.912 1.00 97.44 140 ARG A O 1
ATOM 1037 N N . VAL A 1 141 ? 8.288 -6.707 -2.369 1.00 97.69 141 VAL A N 1
ATOM 1038 C CA . VAL A 1 141 ? 7.320 -7.722 -2.803 1.00 97.69 141 VAL A CA 1
ATOM 1039 C C . VAL A 1 141 ? 7.382 -7.842 -4.314 1.00 97.69 141 VAL A C 1
ATOM 1041 O O . VAL A 1 141 ? 7.417 -6.841 -5.028 1.00 97.69 141 VAL A O 1
ATOM 1044 N N . VAL A 1 142 ? 7.435 -9.076 -4.800 1.00 97.62 142 VAL A N 1
ATOM 1045 C CA . VAL A 1 142 ? 7.386 -9.406 -6.223 1.00 97.62 142 VAL A CA 1
ATOM 1046 C C . VAL A 1 142 ? 6.138 -10.226 -6.461 1.00 97.62 142 VAL A C 1
ATOM 1048 O O . VAL A 1 142 ? 5.957 -11.269 -5.832 1.00 97.62 142 VAL A O 1
ATOM 1051 N N . VAL A 1 143 ? 5.297 -9.754 -7.368 1.00 97.38 143 VAL A N 1
ATOM 1052 C CA . VAL A 1 143 ? 4.017 -10.367 -7.700 1.00 97.38 143 VAL A CA 1
ATOM 1053 C C . VAL A 1 143 ? 3.959 -10.729 -9.172 1.00 97.38 143 VAL A C 1
ATOM 1055 O O . VAL A 1 143 ? 4.582 -10.075 -10.011 1.00 97.38 143 VAL A O 1
ATOM 1058 N N . THR A 1 144 ? 3.171 -11.749 -9.479 1.00 97.56 144 THR A N 1
ATOM 1059 C CA . THR A 1 144 ? 2.724 -12.034 -10.841 1.00 97.56 144 THR A CA 1
ATOM 1060 C C . THR A 1 144 ? 1.354 -11.404 -11.039 1.00 97.56 144 THR A C 1
ATOM 1062 O O . THR A 1 144 ? 0.509 -11.467 -10.145 1.00 97.56 144 THR A O 1
ATOM 1065 N N . LEU A 1 145 ? 1.157 -10.791 -12.198 1.00 96.25 145 LEU A N 1
ATOM 1066 C CA . LEU A 1 145 ? -0.088 -10.192 -12.638 1.00 96.25 145 LEU A CA 1
ATOM 1067 C C . LEU A 1 145 ? -0.745 -11.074 -13.704 1.00 96.25 145 LEU A C 1
ATOM 1069 O O . LEU A 1 145 ? -0.056 -11.629 -14.567 1.00 96.25 145 LEU A O 1
ATOM 1073 N N . ASP A 1 146 ? -2.069 -11.184 -13.656 1.00 94.88 146 ASP A N 1
ATOM 1074 C CA . ASP A 1 146 ? -2.865 -11.776 -14.729 1.00 94.88 146 ASP A CA 1
ATOM 1075 C C . ASP A 1 146 ? -2.976 -10.826 -15.944 1.00 94.88 146 ASP A C 1
ATOM 1077 O O . ASP A 1 146 ? -2.399 -9.735 -15.980 1.00 94.88 146 ASP A O 1
ATOM 1081 N N . GLN A 1 147 ? -3.720 -11.238 -16.976 1.00 93.88 147 GLN A N 1
ATOM 1082 C CA . GLN A 1 147 ? -3.921 -10.420 -18.181 1.00 93.88 147 GLN A CA 1
ATOM 1083 C C . GLN A 1 147 ? -4.749 -9.150 -17.922 1.00 93.88 147 GLN A C 1
ATOM 1085 O O . GLN A 1 147 ? -4.743 -8.237 -18.746 1.00 93.88 147 GLN A O 1
ATOM 1090 N N . GLN A 1 148 ? -5.462 -9.091 -16.798 1.00 93.62 148 GLN A N 1
ATOM 1091 C CA . GLN A 1 148 ? -6.284 -7.970 -16.357 1.00 93.62 148 GLN A CA 1
ATOM 1092 C C . GLN A 1 148 ? -5.509 -7.023 -15.423 1.00 93.62 148 GLN A C 1
ATOM 1094 O O . GLN A 1 148 ? -6.017 -5.959 -15.074 1.00 93.62 148 GLN A O 1
ATOM 1099 N N . GLY A 1 149 ? -4.274 -7.375 -15.053 1.00 90.06 149 GLY A N 1
ATOM 1100 C CA . GLY A 1 149 ? -3.432 -6.607 -14.142 1.00 90.06 149 GLY A CA 1
ATOM 1101 C C . GLY A 1 149 ? -3.702 -6.875 -12.660 1.00 90.06 149 GLY A C 1
ATOM 1102 O O . GLY A 1 149 ? -3.169 -6.148 -11.821 1.00 90.06 149 GLY A O 1
ATOM 1103 N N . ASN A 1 150 ? -4.491 -7.897 -12.314 1.00 93.12 150 ASN A N 1
ATOM 1104 C CA . ASN A 1 150 ? -4.693 -8.301 -10.925 1.00 93.12 150 ASN A CA 1
ATOM 1105 C C . ASN A 1 150 ? -3.544 -9.180 -10.449 1.00 93.12 150 ASN A C 1
ATOM 1107 O O . ASN A 1 150 ? -2.926 -9.904 -11.226 1.00 93.12 150 ASN A O 1
ATOM 1111 N N . ILE A 1 151 ? -3.293 -9.164 -9.144 1.00 94.38 151 ILE A N 1
ATOM 1112 C CA . ILE A 1 151 ? -2.292 -10.027 -8.522 1.00 94.38 151 ILE A CA 1
ATOM 1113 C C . ILE A 1 151 ? -2.786 -11.474 -8.559 1.00 94.38 151 ILE A C 1
ATOM 1115 O O . ILE A 1 151 ? -3.783 -11.796 -7.923 1.00 94.38 151 ILE A O 1
ATOM 1119 N N . SER A 1 152 ? -2.053 -12.346 -9.250 1.00 96.06 152 SER A N 1
ATOM 1120 C CA . SER A 1 152 ? -2.347 -13.779 -9.332 1.00 96.06 152 SER A CA 1
ATOM 1121 C C . SER A 1 152 ? -1.487 -14.623 -8.388 1.00 96.06 152 SER A C 1
ATOM 1123 O O . SER A 1 152 ? -1.866 -15.732 -8.029 1.00 96.06 152 SER A O 1
ATOM 1125 N N . SER A 1 153 ? -0.294 -14.147 -8.015 1.00 96.50 153 SER A N 1
ATOM 1126 C CA . SER A 1 153 ? 0.579 -14.827 -7.049 1.00 96.50 153 SER A CA 1
ATOM 1127 C C . SER A 1 153 ? 1.654 -13.905 -6.477 1.00 96.50 153 SER A C 1
ATOM 1129 O O . SER A 1 153 ? 2.062 -12.930 -7.113 1.00 96.50 153 SER A O 1
ATOM 1131 N N . ILE A 1 154 ? 2.162 -14.243 -5.288 1.00 97.06 154 ILE A N 1
ATOM 1132 C CA . ILE A 1 154 ? 3.354 -13.622 -4.698 1.00 97.06 154 ILE A CA 1
ATOM 1133 C C . ILE A 1 154 ? 4.552 -14.533 -4.967 1.00 97.06 154 ILE A C 1
ATOM 1135 O O . ILE A 1 154 ? 4.596 -15.663 -4.493 1.00 97.06 154 ILE A O 1
ATOM 1139 N N . GLN A 1 155 ? 5.536 -14.047 -5.722 1.00 96.44 155 GLN A N 1
ATOM 1140 C CA . GLN A 1 155 ? 6.772 -14.790 -5.993 1.00 96.44 155 GLN A CA 1
ATOM 1141 C C . GLN A 1 155 ? 7.745 -14.705 -4.815 1.00 96.44 155 GLN A C 1
ATOM 1143 O O . GLN A 1 155 ? 8.453 -15.657 -4.503 1.00 96.44 155 GLN A O 1
ATOM 1148 N N . SER A 1 156 ? 7.819 -13.533 -4.183 1.00 96.19 156 SER A N 1
ATOM 1149 C CA . SER A 1 156 ? 8.654 -13.320 -3.003 1.00 96.19 156 SER A CA 1
ATOM 1150 C C . SER A 1 156 ? 8.183 -12.103 -2.219 1.00 96.19 156 SER A C 1
ATOM 1152 O O . SER A 1 156 ? 7.761 -11.109 -2.813 1.00 96.19 156 SER A O 1
ATOM 1154 N N . ALA A 1 157 ? 8.318 -12.168 -0.899 1.00 96.50 157 ALA A N 1
ATOM 1155 C CA . ALA A 1 157 ? 8.160 -11.041 0.007 1.00 96.50 157 ALA A CA 1
ATOM 1156 C C . ALA A 1 157 ? 9.345 -11.036 0.982 1.00 96.50 157 ALA A C 1
ATOM 1158 O O . ALA A 1 157 ? 9.624 -12.042 1.630 1.00 96.50 157 ALA A O 1
ATOM 1159 N N . THR A 1 158 ? 10.075 -9.927 1.058 1.00 96.50 158 THR A N 1
ATOM 1160 C CA . THR A 1 158 ? 11.202 -9.746 1.981 1.00 96.50 158 THR A CA 1
ATOM 1161 C C . THR A 1 158 ? 11.098 -8.404 2.695 1.00 96.50 158 THR A C 1
ATOM 1163 O O . THR A 1 158 ? 10.535 -7.450 2.160 1.00 96.50 158 THR A O 1
ATOM 1166 N N . GLY A 1 159 ? 11.663 -8.314 3.900 1.00 96.06 159 GLY A N 1
ATOM 1167 C CA . GLY A 1 159 ? 11.531 -7.150 4.779 1.00 96.06 159 GLY A CA 1
ATOM 1168 C C . GLY A 1 159 ? 10.548 -7.418 5.914 1.00 96.06 159 GLY A C 1
ATOM 1169 O O . GLY A 1 159 ? 10.419 -8.559 6.354 1.00 96.06 159 GLY A O 1
ATOM 1170 N N . THR A 1 160 ? 9.877 -6.377 6.404 1.00 96.81 160 THR A N 1
ATOM 1171 C CA . THR A 1 160 ? 8.859 -6.521 7.450 1.00 96.81 160 THR A CA 1
ATOM 1172 C C . THR A 1 160 ? 7.462 -6.457 6.852 1.00 96.81 160 THR A C 1
ATOM 1174 O O . THR A 1 160 ? 7.171 -5.615 6.002 1.00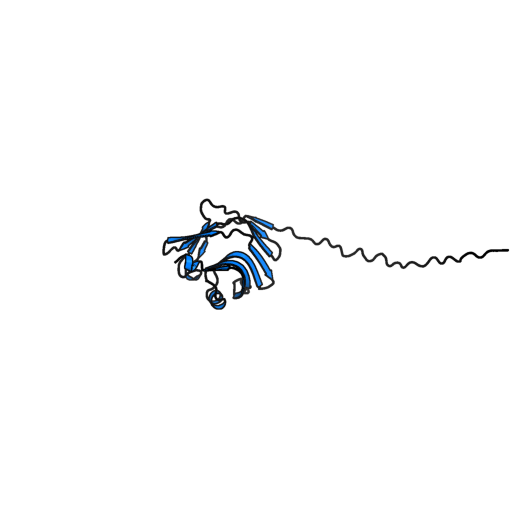 96.81 160 THR A O 1
ATOM 1177 N N . VAL A 1 161 ? 6.594 -7.356 7.311 1.00 96.56 161 VAL A N 1
ATOM 1178 C CA . VAL A 1 161 ? 5.169 -7.372 6.986 1.00 96.56 161 VAL A CA 1
ATOM 1179 C C . VAL A 1 161 ? 4.404 -7.318 8.295 1.00 96.56 161 VAL A C 1
ATOM 1181 O O . VAL A 1 161 ? 4.659 -8.114 9.196 1.00 96.56 161 VAL A O 1
ATOM 1184 N N . GLN A 1 162 ? 3.493 -6.359 8.405 1.00 96.75 162 GLN A N 1
ATOM 1185 C CA . GLN A 1 162 ? 2.623 -6.205 9.558 1.00 96.75 162 GLN A CA 1
ATOM 1186 C C . GLN A 1 162 ? 1.176 -6.467 9.151 1.00 96.75 162 GLN A C 1
ATOM 1188 O O . GLN A 1 162 ? 0.694 -5.910 8.161 1.00 96.75 162 GLN A O 1
ATOM 1193 N N . ASP A 1 163 ? 0.499 -7.296 9.943 1.00 96.31 163 ASP A N 1
ATOM 1194 C CA . ASP A 1 163 ? -0.927 -7.563 9.803 1.00 96.31 163 ASP A CA 1
ATOM 1195 C C . ASP A 1 163 ? -1.731 -6.360 10.301 1.00 96.31 163 ASP A C 1
ATOM 1197 O O . ASP A 1 163 ? -1.880 -6.128 11.502 1.00 96.31 163 ASP A O 1
ATOM 1201 N N . VAL A 1 164 ? -2.238 -5.568 9.360 1.00 96.75 164 VAL A N 1
ATOM 1202 C CA . VAL A 1 164 ? -3.053 -4.392 9.667 1.00 96.75 164 VAL A CA 1
ATOM 1203 C C . VAL A 1 164 ? -4.407 -4.796 10.246 1.00 96.75 164 VAL A C 1
ATOM 1205 O O . VAL A 1 164 ? -4.949 -4.079 11.090 1.00 96.75 164 VAL A O 1
ATOM 1208 N N . CYS A 1 165 ? -4.943 -5.944 9.833 1.00 95.38 165 CYS A N 1
ATOM 1209 C CA . CYS A 1 165 ? -6.217 -6.445 10.323 1.00 95.38 165 CYS A CA 1
ATOM 1210 C C . CYS A 1 165 ? -6.140 -6.758 11.811 1.00 95.38 165 CYS A C 1
ATOM 1212 O O . CYS A 1 165 ? -6.998 -6.309 12.567 1.00 95.38 165 CYS A O 1
ATOM 1214 N N . GLN A 1 166 ? -5.071 -7.418 12.254 1.00 96.56 166 GLN A N 1
ATOM 1215 C CA . GLN A 1 166 ? -4.838 -7.693 13.672 1.00 96.56 166 GLN A CA 1
ATOM 1216 C C . GLN A 1 166 ? -4.731 -6.407 14.509 1.00 96.56 166 GLN A C 1
ATOM 1218 O O . GLN A 1 166 ? -5.240 -6.336 15.627 1.00 96.56 166 GLN A O 1
ATOM 1223 N N . LEU A 1 167 ? -4.111 -5.351 13.974 1.00 96.44 167 LEU A N 1
ATOM 1224 C CA . LEU A 1 167 ? -4.027 -4.062 14.672 1.00 96.44 167 LEU A CA 1
ATOM 1225 C C . LEU A 1 167 ? -5.386 -3.362 14.808 1.00 96.44 167 LEU A C 1
ATOM 1227 O O . LEU A 1 167 ? -5.569 -2.560 15.726 1.00 96.44 167 LEU A O 1
ATOM 1231 N N . LEU A 1 168 ? -6.326 -3.655 13.910 1.00 96.00 168 LEU A N 1
ATOM 1232 C CA . LEU A 1 168 ? -7.657 -3.049 13.832 1.00 96.00 168 LEU A CA 1
ATOM 1233 C C . LEU A 1 168 ? -8.763 -3.843 14.551 1.00 96.00 168 LEU A C 1
ATOM 1235 O O . LEU A 1 168 ? -9.909 -3.386 14.548 1.00 96.00 168 LEU A O 1
ATOM 1239 N N . GLN A 1 169 ? -8.434 -4.976 15.180 1.00 89.88 169 GLN A N 1
ATOM 1240 C CA . GLN A 1 169 ? -9.358 -5.761 16.013 1.00 89.88 169 GLN A CA 1
ATOM 1241 C C . GLN A 1 169 ? -9.666 -5.089 17.351 1.00 89.88 169 GLN A C 1
ATOM 1243 O O . GLN A 1 169 ? -8.710 -4.647 18.030 1.00 89.88 169 GLN A O 1
#

pLDDT: mean 87.48, std 18.02, range [31.05, 98.31]

Radius of gyration: 28.81 Å; chains: 1; bounding box: 101×37×70 Å

Foldseek 3Di:
DDDDDDDDDPDPDDPPPPPPPPDVPPPPQPAWDKDWDFDAKDWDDCQQAQVFIKIKHFDPPFDRTWMWTDDDFKIWTADWTKIWIAGPVPRDIDIDTQGDGWMWGDDPQKIKIAAWDWDQANPVQCVVQVAARTKGFHGMWMFGADPVRHGPHTPDHDHDIDHVSVVND